Protein AF-A0A6I1JDR1-F1 (afdb_monomer_lite)

Radius of gyration: 34.84 Å; chains: 1; bounding box: 72×24×90 Å

pLDDT: mean 88.41, std 10.82, range [44.56, 96.94]

Structure (mmCIF, N/CA/C/O backbone):
data_AF-A0A6I1JDR1-F1
#
_entry.id   AF-A0A6I1JDR1-F1
#
loop_
_atom_site.group_PDB
_atom_site.id
_atom_site.type_symbol
_atom_site.label_atom_id
_atom_site.label_alt_id
_atom_site.label_comp_id
_atom_site.label_asym_id
_atom_site.label_entity_id
_atom_site.label_seq_id
_atom_site.pdbx_PDB_ins_code
_atom_site.Cartn_x
_atom_site.Cartn_y
_atom_site.Cartn_z
_atom_site.occupancy
_atom_site.B_iso_or_equiv
_atom_site.auth_seq_id
_atom_site.auth_comp_id
_atom_site.auth_asym_id
_atom_site.auth_atom_id
_atom_site.pdbx_PDB_model_num
ATOM 1 N N . MET A 1 1 ? 48.960 10.041 -58.710 1.00 44.56 1 MET A N 1
ATOM 2 C CA . MET A 1 1 ? 48.303 10.640 -57.522 1.00 44.56 1 MET A CA 1
ATOM 3 C C . MET A 1 1 ? 47.361 9.609 -56.889 1.00 44.56 1 MET A C 1
ATOM 5 O O . MET A 1 1 ? 46.222 9.520 -57.303 1.00 44.56 1 MET A O 1
ATOM 9 N N . GLY A 1 2 ? 47.813 8.767 -55.952 1.00 48.56 2 GLY A N 1
ATOM 10 C CA . GLY A 1 2 ? 46.948 7.703 -55.386 1.00 48.56 2 GLY A CA 1
ATOM 11 C C . 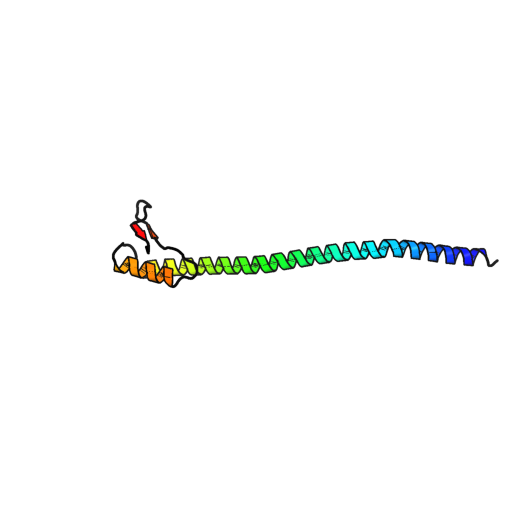GLY A 1 2 ? 47.256 7.309 -53.938 1.00 48.56 2 GLY A C 1
ATOM 12 O O . GLY A 1 2 ? 46.370 6.899 -53.196 1.00 48.56 2 GLY A O 1
ATOM 13 N N . VAL A 1 3 ? 48.492 7.529 -53.486 1.00 52.59 3 VAL A N 1
ATOM 14 C CA . VAL A 1 3 ? 48.965 7.054 -52.174 1.00 52.59 3 VAL A CA 1
ATOM 15 C C . VAL A 1 3 ? 48.427 7.897 -51.001 1.00 52.59 3 VAL A C 1
ATOM 17 O O . VAL A 1 3 ? 48.075 7.355 -49.954 1.00 52.59 3 VAL A O 1
ATOM 20 N N . LYS A 1 4 ? 48.258 9.218 -51.179 1.00 49.72 4 LYS A N 1
ATOM 21 C CA . LYS A 1 4 ? 47.747 10.119 -50.121 1.00 49.72 4 LYS A CA 1
ATOM 22 C C . LYS A 1 4 ? 46.260 9.895 -49.789 1.00 49.72 4 LYS A C 1
ATOM 24 O O . LYS A 1 4 ? 45.862 10.053 -48.638 1.00 49.72 4 LYS A O 1
ATOM 29 N N . ALA A 1 5 ? 45.444 9.486 -50.764 1.00 51.09 5 ALA A N 1
ATOM 30 C CA . ALA A 1 5 ? 44.008 9.261 -50.569 1.00 51.09 5 ALA A CA 1
ATOM 31 C C . ALA A 1 5 ? 43.705 7.954 -49.809 1.00 51.09 5 ALA A C 1
ATOM 33 O O . ALA A 1 5 ? 42.795 7.919 -48.983 1.00 51.09 5 ALA A O 1
ATOM 34 N N . VAL A 1 6 ? 44.496 6.897 -50.037 1.00 55.53 6 VAL A N 1
ATOM 35 C CA . VAL A 1 6 ? 44.362 5.603 -49.338 1.00 55.53 6 VAL A CA 1
ATOM 36 C C . VAL A 1 6 ? 44.781 5.712 -47.867 1.00 55.53 6 VAL A C 1
ATOM 38 O O . VAL A 1 6 ? 44.097 5.181 -46.994 1.00 55.53 6 VAL A O 1
ATOM 41 N N . SER A 1 7 ? 45.852 6.460 -47.578 1.00 60.34 7 SER A N 1
ATOM 42 C CA . SER A 1 7 ? 46.313 6.732 -46.207 1.00 60.34 7 SER A CA 1
ATOM 43 C C . SER A 1 7 ? 45.265 7.494 -45.381 1.00 60.34 7 SER A C 1
ATOM 45 O O . SER A 1 7 ? 44.948 7.098 -44.261 1.00 60.34 7 SER A O 1
ATOM 47 N N . ARG A 1 8 ? 44.627 8.517 -45.967 1.00 65.06 8 ARG A N 1
ATOM 48 C CA . ARG A 1 8 ? 43.587 9.314 -45.295 1.00 65.06 8 ARG A CA 1
ATOM 49 C C . ARG A 1 8 ? 42.328 8.500 -44.971 1.00 65.06 8 ARG A C 1
ATOM 51 O O . ARG A 1 8 ? 41.768 8.657 -43.892 1.00 65.06 8 ARG A O 1
ATOM 58 N N . LYS A 1 9 ? 41.917 7.594 -45.871 1.00 71.75 9 LYS A N 1
ATOM 59 C CA . LYS A 1 9 ? 40.799 6.663 -45.629 1.00 71.75 9 LYS A CA 1
ATOM 60 C C . LYS A 1 9 ? 41.120 5.663 -44.515 1.00 71.75 9 LYS A C 1
ATOM 62 O O . LYS A 1 9 ? 40.282 5.438 -43.653 1.00 71.75 9 LYS A O 1
ATOM 67 N N . ARG A 1 10 ? 42.338 5.111 -44.485 1.00 75.12 10 ARG A N 1
ATOM 68 C CA . ARG A 1 10 ? 42.782 4.210 -43.406 1.00 75.12 10 ARG A CA 1
ATOM 69 C C . ARG A 1 10 ? 42.879 4.925 -42.056 1.00 75.12 10 ARG A C 1
ATOM 71 O O . ARG A 1 10 ? 42.432 4.372 -41.061 1.00 75.12 10 ARG A O 1
ATOM 78 N N . GLY A 1 11 ? 43.393 6.156 -42.020 1.00 78.62 11 GLY A N 1
ATOM 79 C CA . GLY A 1 11 ? 43.436 6.971 -40.800 1.00 78.62 11 GLY A CA 1
ATOM 80 C C . GLY A 1 11 ? 42.045 7.297 -40.249 1.00 78.62 11 GLY A C 1
ATOM 81 O O . GLY A 1 11 ? 41.828 7.199 -39.045 1.00 78.62 11 GLY A O 1
ATOM 82 N N . LEU A 1 12 ? 41.081 7.601 -41.127 1.00 86.62 12 LEU A N 1
ATOM 83 C CA . LEU A 1 12 ? 39.683 7.801 -40.735 1.00 86.62 12 LEU A CA 1
ATOM 84 C C . LEU A 1 12 ? 39.086 6.531 -40.113 1.00 86.62 12 LEU A C 1
ATOM 86 O O . LEU A 1 12 ? 38.462 6.614 -39.063 1.00 86.62 12 LEU A O 1
ATOM 90 N N . VAL A 1 13 ? 39.334 5.362 -40.717 1.00 87.44 13 VAL A N 1
ATOM 91 C CA . VAL A 1 13 ? 38.863 4.069 -40.192 1.00 87.44 13 VAL A CA 1
ATOM 92 C C . VAL A 1 13 ? 39.418 3.803 -38.788 1.00 87.44 13 VAL A C 1
ATOM 94 O O . VAL A 1 13 ? 38.656 3.442 -37.893 1.00 87.44 13 VAL A O 1
ATOM 97 N N . TRP A 1 14 ? 40.710 4.044 -38.556 1.00 88.25 14 TRP A N 1
ATOM 98 C CA . TRP A 1 14 ? 41.317 3.871 -37.231 1.00 88.25 14 TRP A CA 1
ATOM 99 C C . TRP A 1 14 ? 40.764 4.840 -36.185 1.00 88.25 14 TRP A C 1
ATOM 101 O O . TRP A 1 14 ? 40.497 4.422 -35.061 1.00 88.25 14 TRP A O 1
ATOM 111 N N . LEU A 1 15 ? 40.527 6.102 -36.553 1.00 87.94 15 LEU A N 1
ATOM 112 C CA . LEU A 1 15 ? 39.885 7.069 -35.660 1.00 87.94 15 LEU A CA 1
ATOM 113 C C . LEU A 1 15 ? 38.458 6.647 -35.311 1.00 87.94 15 LEU A C 1
ATOM 115 O O . LEU A 1 15 ? 38.091 6.668 -34.141 1.00 87.94 15 LEU A O 1
ATOM 119 N N . THR A 1 16 ? 37.671 6.206 -36.295 1.00 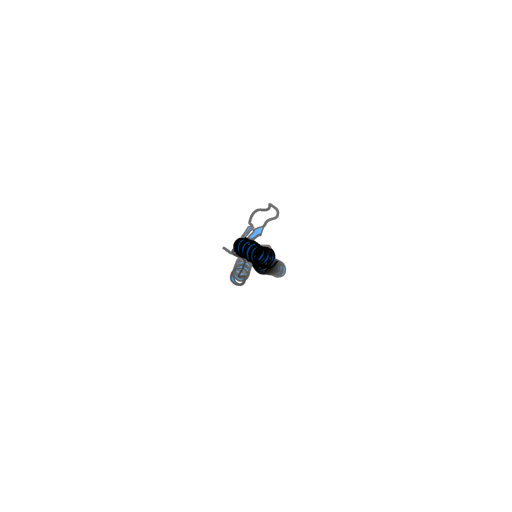89.31 16 THR A N 1
ATOM 120 C CA . THR A 1 16 ? 36.313 5.712 -36.033 1.00 89.31 16 THR A CA 1
ATOM 121 C C . THR A 1 16 ? 36.317 4.457 -35.166 1.00 89.31 16 THR A C 1
ATOM 123 O O . THR A 1 16 ? 35.496 4.349 -34.263 1.00 89.31 16 THR A O 1
ATOM 126 N N . ALA A 1 17 ? 37.265 3.540 -35.379 1.00 89.25 17 ALA A N 1
ATOM 127 C CA . ALA A 1 17 ? 37.398 2.335 -34.570 1.00 89.25 17 ALA A CA 1
ATOM 128 C C . ALA A 1 17 ? 37.773 2.672 -33.120 1.00 89.25 17 ALA A C 1
ATOM 130 O O . ALA A 1 17 ? 37.125 2.185 -32.200 1.00 89.25 17 ALA A O 1
ATOM 131 N N . ALA A 1 18 ? 38.753 3.555 -32.907 1.00 89.75 18 ALA A N 1
ATOM 132 C CA . ALA A 1 18 ? 39.134 4.010 -31.572 1.00 89.75 18 ALA A CA 1
ATOM 133 C C . ALA A 1 18 ? 37.969 4.708 -30.852 1.00 89.75 18 ALA A C 1
ATOM 135 O O . ALA A 1 18 ? 37.716 4.453 -29.677 1.00 89.75 18 ALA A O 1
ATOM 136 N N . LEU A 1 19 ? 37.216 5.541 -31.573 1.00 92.81 19 LEU A N 1
ATOM 137 C CA . LEU A 1 19 ? 36.067 6.253 -31.021 1.00 92.81 19 LEU A CA 1
ATOM 138 C C . LEU A 1 19 ? 34.930 5.288 -30.658 1.00 92.81 19 LEU A C 1
ATOM 140 O O . LEU A 1 19 ? 34.341 5.430 -29.594 1.00 92.81 19 LEU A O 1
ATOM 144 N N . LEU A 1 20 ? 34.674 4.262 -31.475 1.00 92.38 20 LEU A N 1
ATOM 145 C CA . LEU A 1 20 ? 33.703 3.207 -31.172 1.00 92.38 20 LEU A CA 1
ATOM 146 C C . LEU A 1 20 ? 34.116 2.358 -29.966 1.00 92.38 20 LEU A C 1
ATOM 148 O O . LEU A 1 20 ? 33.271 2.065 -29.125 1.00 92.38 20 LEU A O 1
ATOM 152 N N . VAL A 1 21 ? 35.400 2.005 -29.847 1.00 93.69 21 VAL A N 1
ATOM 153 C CA . VAL A 1 21 ? 35.927 1.228 -28.710 1.00 93.69 21 VAL A CA 1
ATOM 154 C C . VAL A 1 21 ? 35.717 1.957 -27.384 1.00 93.69 21 VAL A C 1
ATOM 156 O O . VAL A 1 21 ? 35.474 1.307 -26.374 1.00 93.69 21 VAL A O 1
ATOM 159 N N . VAL A 1 22 ? 35.759 3.291 -27.378 1.00 91.31 22 VAL A N 1
ATOM 160 C CA . VAL A 1 22 ? 35.501 4.090 -26.171 1.00 91.31 22 VAL A CA 1
ATOM 161 C C . VAL A 1 22 ? 34.008 4.382 -25.991 1.00 91.31 22 VAL A C 1
ATOM 163 O O . VAL A 1 22 ? 33.481 4.260 -24.887 1.00 91.31 22 VAL A O 1
ATOM 166 N N . ALA A 1 23 ? 33.303 4.744 -27.064 1.00 92.62 23 ALA A N 1
ATOM 167 C CA . ALA A 1 23 ? 31.907 5.164 -26.995 1.00 92.62 23 ALA A CA 1
ATOM 168 C C . ALA A 1 23 ? 30.947 4.011 -26.676 1.00 92.62 23 ALA A C 1
ATOM 170 O O . ALA A 1 23 ? 29.981 4.226 -25.950 1.00 92.62 23 ALA A O 1
ATOM 171 N N . LEU A 1 24 ? 31.199 2.795 -27.178 1.00 94.25 24 LEU A N 1
ATOM 172 C CA . LEU A 1 24 ? 30.314 1.646 -26.959 1.00 94.25 24 LEU A CA 1
ATOM 173 C C . LEU A 1 24 ? 30.229 1.235 -25.478 1.00 94.25 24 LEU A C 1
ATOM 175 O O . LEU A 1 24 ? 29.109 1.168 -24.967 1.00 94.25 24 LEU A O 1
ATOM 179 N N . PRO A 1 25 ? 31.346 1.021 -24.749 1.00 93.44 25 PRO A N 1
ATOM 180 C CA . PRO A 1 25 ? 31.295 0.728 -23.320 1.00 93.44 25 PRO A CA 1
ATOM 181 C C . PRO A 1 25 ? 30.598 1.831 -22.524 1.00 93.44 25 PRO A C 1
ATOM 183 O O . PRO A 1 25 ? 29.721 1.535 -21.719 1.00 93.44 25 PRO A O 1
ATOM 186 N N . LEU A 1 26 ? 30.916 3.100 -22.797 1.00 93.88 26 LEU A N 1
ATOM 187 C CA . LEU A 1 26 ? 30.299 4.247 -22.124 1.00 93.88 26 LEU A CA 1
ATOM 188 C C . LEU A 1 26 ? 28.788 4.321 -22.368 1.00 93.88 26 LEU A C 1
ATOM 190 O O . LEU A 1 26 ? 28.018 4.438 -21.417 1.00 93.88 26 LEU A O 1
ATOM 194 N N . ALA A 1 27 ? 28.352 4.203 -23.621 1.00 93.81 27 ALA A N 1
ATOM 195 C CA . ALA A 1 27 ? 26.935 4.202 -23.969 1.00 93.81 27 ALA A CA 1
ATOM 196 C C . ALA A 1 27 ? 26.200 3.017 -23.328 1.00 93.81 27 ALA A C 1
ATOM 198 O O . ALA A 1 27 ? 25.096 3.185 -22.813 1.00 93.81 27 ALA A O 1
ATOM 199 N N . SER A 1 28 ? 26.828 1.837 -23.307 1.00 93.25 28 SER A N 1
ATOM 200 C CA . SER A 1 28 ? 26.263 0.647 -22.669 1.00 93.25 28 SER A CA 1
ATOM 201 C C . SER A 1 28 ? 26.141 0.808 -21.155 1.00 93.25 28 SER A C 1
ATOM 203 O O . SER A 1 28 ? 25.103 0.470 -20.595 1.00 93.25 28 SER A O 1
ATOM 205 N N . TYR A 1 29 ? 27.148 1.394 -20.504 1.00 94.88 29 TYR A N 1
ATOM 206 C CA . TYR A 1 29 ? 27.154 1.638 -19.068 1.00 94.88 29 TYR A CA 1
ATOM 207 C C . TYR A 1 29 ? 26.072 2.647 -18.676 1.00 94.88 29 TYR A C 1
ATOM 209 O O . TYR A 1 29 ? 25.245 2.358 -17.817 1.00 94.88 29 TYR A O 1
ATOM 217 N N . LEU A 1 30 ? 26.014 3.796 -19.356 1.00 95.31 30 LEU A N 1
ATOM 218 C CA . LEU A 1 30 ? 25.004 4.825 -19.092 1.00 95.31 30 LEU A CA 1
ATOM 219 C C . LEU A 1 30 ? 23.586 4.324 -19.413 1.00 95.31 30 LEU A C 1
ATOM 221 O O . LEU A 1 30 ? 22.637 4.595 -18.673 1.00 95.31 30 LEU A O 1
ATOM 225 N N . GLY A 1 31 ? 23.430 3.554 -20.493 1.00 94.94 31 GLY A N 1
ATOM 226 C CA . GLY A 1 31 ? 22.171 2.892 -20.831 1.00 94.94 31 GLY A CA 1
ATOM 227 C C . GLY A 1 31 ? 21.737 1.894 -19.756 1.00 94.94 31 GLY A C 1
ATOM 228 O O . GLY A 1 31 ? 20.593 1.934 -19.305 1.00 94.94 31 GLY A O 1
ATOM 229 N N . ALA A 1 32 ? 22.654 1.045 -19.290 1.00 94.38 32 ALA A N 1
ATOM 230 C CA . ALA A 1 32 ? 22.387 0.087 -18.224 1.00 94.38 32 ALA A CA 1
ATOM 231 C C . ALA A 1 32 ? 22.048 0.786 -16.901 1.00 94.38 32 ALA A C 1
ATOM 233 O O . ALA A 1 32 ? 21.082 0.408 -16.247 1.00 94.38 32 ALA A O 1
ATOM 234 N N . GLU A 1 33 ? 22.782 1.834 -16.526 1.00 96.12 33 GLU A N 1
ATOM 235 C CA . GLU A 1 33 ? 22.542 2.593 -15.299 1.00 96.12 33 GLU A CA 1
ATOM 236 C C . GLU A 1 33 ? 21.166 3.270 -15.313 1.00 96.12 33 GLU A C 1
ATOM 238 O O . GLU A 1 33 ? 20.405 3.168 -14.350 1.00 96.12 33 GLU A O 1
ATOM 243 N N . THR A 1 34 ? 20.812 3.937 -16.412 1.00 94.56 34 THR A N 1
ATOM 244 C CA . THR A 1 34 ? 19.504 4.593 -16.550 1.00 94.56 34 THR A CA 1
ATOM 245 C C . THR A 1 34 ? 18.357 3.587 -16.559 1.00 94.56 34 THR A C 1
ATOM 247 O O . THR A 1 34 ? 17.339 3.819 -15.901 1.00 94.56 34 THR A O 1
ATOM 250 N N . TRP A 1 35 ? 18.521 2.456 -17.249 1.00 94.75 35 TRP A N 1
ATOM 251 C CA . TRP A 1 35 ? 17.546 1.368 -17.231 1.00 94.75 35 TRP A CA 1
ATOM 252 C C . TRP A 1 35 ? 17.389 0.777 -15.828 1.00 94.75 35 TRP A C 1
ATOM 254 O O . TRP A 1 35 ? 16.264 0.637 -15.348 1.00 94.75 35 TRP A O 1
ATOM 264 N N . LEU A 1 36 ? 18.500 0.512 -15.137 1.00 95.06 36 LEU A N 1
ATOM 265 C CA . LEU A 1 36 ? 18.500 -0.035 -13.785 1.00 95.06 36 LEU A CA 1
ATOM 266 C C . LEU A 1 36 ? 17.812 0.918 -12.808 1.00 95.06 36 LEU A C 1
ATOM 268 O O . LEU A 1 36 ? 16.943 0.484 -12.061 1.00 95.06 36 LEU A O 1
ATOM 272 N N . ARG A 1 37 ? 18.133 2.217 -12.847 1.00 94.62 37 ARG A N 1
ATOM 273 C CA . ARG A 1 37 ? 17.485 3.227 -11.996 1.00 94.62 37 ARG A CA 1
ATOM 274 C C . ARG A 1 37 ? 15.972 3.268 -12.215 1.00 94.62 37 ARG A C 1
ATOM 276 O O . ARG A 1 37 ? 15.229 3.236 -11.239 1.00 94.62 37 ARG A O 1
ATOM 283 N N . ARG A 1 38 ? 15.510 3.286 -13.471 1.00 94.31 38 ARG A N 1
ATOM 284 C CA . ARG A 1 38 ? 14.069 3.288 -13.795 1.00 94.31 38 ARG A CA 1
ATOM 285 C C . ARG A 1 38 ? 13.374 2.006 -13.351 1.00 94.31 38 ARG A C 1
ATOM 287 O O . ARG A 1 38 ? 12.281 2.061 -12.792 1.00 94.31 38 ARG A O 1
ATOM 294 N N . SER A 1 39 ? 14.008 0.862 -13.589 1.00 93.62 39 SER A N 1
ATOM 295 C CA . SER A 1 39 ? 13.500 -0.439 -13.158 1.00 93.62 39 SER A CA 1
ATOM 296 C C . SER A 1 39 ? 13.371 -0.493 -11.635 1.00 93.62 39 SER A C 1
ATOM 298 O O . SER A 1 39 ? 12.313 -0.835 -11.113 1.00 93.62 39 SER A O 1
ATOM 300 N N . LEU A 1 40 ? 14.404 -0.053 -10.912 1.00 94.69 40 LEU A N 1
ATOM 301 C CA . LEU A 1 40 ? 14.412 -0.037 -9.453 1.00 94.69 40 LEU A CA 1
ATOM 302 C C . LEU A 1 40 ? 13.344 0.903 -8.883 1.00 94.69 40 LEU A C 1
ATOM 304 O O . LEU A 1 40 ? 12.636 0.506 -7.964 1.00 94.69 40 LEU A O 1
ATOM 308 N N . GLN A 1 41 ? 13.182 2.101 -9.453 1.00 95.31 41 GLN A N 1
ATOM 309 C CA . GLN A 1 41 ? 12.106 3.027 -9.080 1.00 95.31 41 GLN A CA 1
ATOM 310 C C . GLN A 1 41 ? 10.733 2.382 -9.271 1.00 95.31 41 GLN A C 1
ATOM 312 O O . GLN A 1 41 ? 9.963 2.300 -8.324 1.00 95.31 41 GLN A O 1
ATOM 317 N N . THR A 1 42 ? 10.480 1.806 -10.448 1.00 94.94 42 THR A N 1
ATOM 318 C CA . THR A 1 42 ? 9.209 1.126 -10.744 1.00 94.94 42 THR A CA 1
ATOM 319 C C . THR A 1 42 ? 8.950 -0.025 -9.770 1.00 94.94 42 THR A C 1
ATOM 321 O O . THR A 1 42 ? 7.839 -0.198 -9.275 1.00 94.94 42 THR A O 1
ATOM 324 N N . HIS A 1 43 ? 9.978 -0.816 -9.456 1.00 94.62 43 HIS A N 1
ATOM 325 C CA . HIS A 1 43 ? 9.865 -1.899 -8.487 1.00 94.62 43 HIS A CA 1
ATOM 326 C C . HIS A 1 43 ? 9.573 -1.390 -7.074 1.00 94.62 43 HIS A C 1
ATOM 328 O O . HIS A 1 43 ? 8.743 -1.990 -6.391 1.00 94.62 43 HIS A O 1
ATOM 334 N N . VAL A 1 44 ? 10.221 -0.310 -6.632 1.00 95.62 44 VAL A N 1
ATOM 335 C CA . VAL A 1 44 ? 9.947 0.304 -5.327 1.00 95.62 44 VAL A CA 1
ATOM 336 C C . VAL A 1 44 ? 8.526 0.850 -5.284 1.00 95.62 44 VAL A C 1
ATOM 338 O O . VAL A 1 44 ? 7.812 0.536 -4.338 1.00 95.62 44 VAL A O 1
ATOM 341 N N . ASP A 1 45 ? 8.082 1.568 -6.312 1.00 95.94 45 ASP A N 1
ATOM 342 C CA . ASP A 1 45 ? 6.745 2.165 -6.370 1.00 95.94 45 ASP A CA 1
ATOM 343 C C . ASP A 1 45 ? 5.648 1.095 -6.327 1.00 95.94 45 ASP A C 1
ATOM 345 O O . ASP A 1 45 ? 4.710 1.186 -5.535 1.00 95.94 45 ASP A O 1
ATOM 349 N N . LEU A 1 46 ? 5.800 0.017 -7.104 1.00 95.62 46 LEU A N 1
ATOM 350 C CA . LEU A 1 46 ? 4.864 -1.109 -7.087 1.00 95.62 46 LEU A CA 1
ATOM 351 C C . LEU A 1 46 ? 4.828 -1.806 -5.722 1.00 95.62 46 LEU A C 1
ATOM 353 O O . LEU A 1 46 ? 3.761 -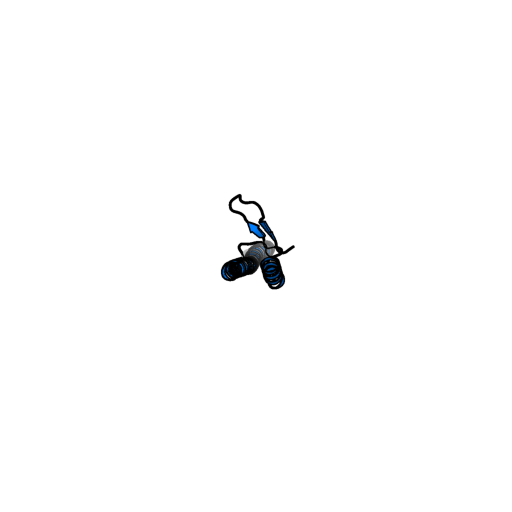2.184 -5.238 1.00 95.62 46 LEU A O 1
ATOM 357 N N . ARG A 1 47 ? 5.985 -1.986 -5.075 1.00 95.19 47 ARG A N 1
ATOM 358 C CA . ARG A 1 47 ? 6.047 -2.584 -3.734 1.00 95.19 47 ARG A CA 1
ATOM 359 C C . ARG A 1 47 ? 5.439 -1.664 -2.682 1.00 95.19 47 ARG A C 1
ATOM 361 O O . ARG A 1 47 ? 4.712 -2.153 -1.821 1.00 95.19 47 ARG A O 1
ATOM 368 N N . ALA A 1 48 ? 5.706 -0.364 -2.765 1.00 95.62 48 ALA A N 1
ATOM 369 C CA . ALA A 1 48 ? 5.143 0.640 -1.879 1.00 95.62 48 ALA A CA 1
ATOM 370 C C . ALA A 1 48 ? 3.617 0.672 -1.999 1.00 95.62 48 ALA A C 1
ATOM 372 O O . ALA A 1 48 ? 2.943 0.611 -0.977 1.00 95.62 48 ALA A O 1
ATOM 373 N N . ALA A 1 49 ? 3.073 0.653 -3.220 1.00 96.25 49 ALA A N 1
ATOM 374 C CA . ALA A 1 49 ? 1.631 0.603 -3.459 1.00 96.25 49 ALA A CA 1
ATOM 375 C C . ALA A 1 49 ? 0.974 -0.611 -2.781 1.00 96.25 49 ALA A C 1
ATOM 377 O O . ALA A 1 49 ? 0.008 -0.455 -2.042 1.00 96.25 49 ALA A O 1
ATOM 378 N N . VAL A 1 50 ? 1.554 -1.807 -2.938 1.00 96.94 50 VAL A N 1
ATOM 379 C CA . VAL A 1 50 ? 1.038 -3.031 -2.296 1.00 96.94 50 VAL A CA 1
ATOM 380 C C . VAL A 1 50 ? 1.112 -2.954 -0.768 1.00 96.94 50 VAL A C 1
ATOM 382 O O . VAL A 1 50 ? 0.225 -3.450 -0.075 1.00 96.94 50 VAL A O 1
ATOM 385 N N . ILE A 1 51 ? 2.175 -2.368 -0.211 1.00 96.19 51 ILE A N 1
ATOM 386 C CA . ILE A 1 51 ? 2.298 -2.196 1.243 1.00 96.19 51 ILE A CA 1
ATOM 387 C C . ILE A 1 51 ? 1.263 -1.190 1.751 1.00 96.19 51 ILE A C 1
ATOM 389 O O . ILE A 1 51 ? 0.605 -1.469 2.749 1.00 96.19 51 ILE A O 1
ATOM 393 N N . LEU A 1 52 ? 1.092 -0.060 1.063 1.00 96.75 52 LEU A N 1
ATOM 394 C CA . LEU A 1 52 ? 0.098 0.956 1.408 1.00 96.75 52 LEU A CA 1
ATOM 395 C C . LEU A 1 52 ? -1.314 0.372 1.384 1.00 96.75 52 LEU A C 1
ATOM 397 O O . LEU A 1 52 ? -2.033 0.506 2.367 1.00 96.75 52 LEU A O 1
ATOM 401 N N . GLU A 1 53 ? -1.664 -0.372 0.337 1.00 96.50 53 GLU A N 1
ATOM 402 C CA . GLU A 1 53 ? -2.957 -1.051 0.228 1.00 96.50 53 GLU A CA 1
ATOM 403 C C . GLU A 1 53 ? -3.178 -2.053 1.375 1.00 96.50 53 GLU A C 1
ATOM 405 O O . GLU A 1 53 ? -4.268 -2.155 1.938 1.00 96.50 53 GLU A O 1
ATOM 410 N N . ARG A 1 54 ? -2.140 -2.796 1.780 1.00 95.38 54 ARG A N 1
ATOM 411 C CA . ARG A 1 54 ? -2.228 -3.706 2.936 1.00 95.38 54 ARG A CA 1
ATOM 412 C C . ARG A 1 54 ? -2.439 -2.957 4.248 1.00 95.38 54 ARG A C 1
ATOM 414 O O . ARG A 1 54 ? -3.216 -3.425 5.076 1.00 95.38 54 ARG A O 1
ATOM 421 N N . MET A 1 55 ? -1.761 -1.828 4.437 1.00 95.56 55 MET A N 1
ATOM 422 C CA . MET A 1 55 ? -1.910 -0.996 5.634 1.00 95.56 55 MET A CA 1
ATOM 423 C C . MET A 1 55 ? -3.296 -0.359 5.699 1.00 95.56 55 MET A C 1
ATOM 425 O O . MET A 1 55 ? -3.936 -0.399 6.745 1.00 95.56 55 MET A O 1
ATOM 429 N N . GLU A 1 56 ? -3.795 0.159 4.580 1.00 96.31 56 GLU A N 1
ATOM 430 C CA . GLU A 1 56 ? -5.142 0.719 4.483 1.00 96.31 56 GLU A CA 1
ATOM 431 C C . GLU A 1 56 ? -6.202 -0.343 4.793 1.00 96.31 56 GLU A C 1
ATOM 433 O O . GLU A 1 56 ? -7.058 -0.139 5.652 1.00 96.31 56 GLU A O 1
ATOM 438 N N . ASN A 1 57 ? -6.074 -1.536 4.210 1.00 95.25 57 ASN A N 1
ATOM 439 C CA . ASN A 1 57 ? -6.944 -2.667 4.527 1.00 95.25 57 ASN A CA 1
ATOM 440 C C . ASN A 1 57 ? -6.876 -3.084 6.004 1.00 95.25 57 ASN A C 1
ATOM 442 O O . ASN A 1 57 ? -7.887 -3.502 6.568 1.00 95.25 57 ASN A O 1
ATOM 446 N N . ALA A 1 58 ? -5.704 -3.000 6.637 1.00 94.31 58 ALA A N 1
ATOM 447 C CA . ALA A 1 58 ? -5.562 -3.285 8.061 1.00 94.31 58 ALA A CA 1
ATOM 448 C C . ALA A 1 58 ? -6.282 -2.235 8.921 1.00 94.31 58 ALA A C 1
ATOM 450 O O . ALA A 1 58 ? -7.009 -2.606 9.842 1.00 94.31 58 ALA A O 1
ATOM 451 N N . ILE A 1 59 ? -6.149 -0.948 8.583 1.00 94.94 59 ILE A N 1
ATOM 452 C CA . ILE A 1 59 ? -6.848 0.154 9.261 1.00 94.94 59 ILE A CA 1
ATOM 453 C C . ILE A 1 59 ? -8.366 0.008 9.112 1.00 94.94 59 ILE A C 1
ATOM 455 O O . ILE A 1 59 ? -9.086 0.134 10.100 1.00 94.94 59 ILE A O 1
ATOM 459 N N . VAL A 1 60 ? -8.858 -0.301 7.908 1.00 95.50 60 VAL A N 1
ATOM 460 C CA . VAL A 1 60 ? -10.293 -0.506 7.650 1.00 95.50 60 VAL A CA 1
ATOM 461 C C . VAL A 1 60 ? -10.845 -1.681 8.457 1.00 95.50 60 VAL A C 1
ATOM 463 O O . VAL A 1 60 ? -11.917 -1.571 9.044 1.00 95.50 60 VAL A O 1
ATOM 466 N N . ARG A 1 61 ? -10.122 -2.802 8.548 1.00 92.19 61 ARG A N 1
ATOM 467 C CA . ARG A 1 61 ? -10.561 -3.936 9.381 1.00 92.19 61 ARG A CA 1
ATOM 468 C C . ARG A 1 61 ? -10.553 -3.597 10.864 1.00 92.19 61 ARG A C 1
ATOM 470 O O . ARG A 1 61 ? -11.496 -3.944 11.564 1.00 92.19 61 ARG A O 1
ATOM 477 N N . ALA A 1 62 ? -9.518 -2.904 11.337 1.00 92.81 62 ALA A N 1
ATOM 478 C CA . ALA A 1 62 ? -9.454 -2.456 12.721 1.00 92.81 62 ALA A CA 1
ATOM 479 C C . ALA A 1 62 ? -10.641 -1.538 13.055 1.00 92.81 62 ALA A C 1
ATOM 481 O O . ALA A 1 62 ? -11.325 -1.761 14.051 1.00 92.81 62 ALA A O 1
ATOM 482 N N . SER A 1 63 ? -10.941 -0.552 12.202 1.00 93.56 63 SER A N 1
ATOM 483 C CA . SER A 1 63 ? -12.073 0.355 12.419 1.00 93.56 63 SER A CA 1
ATOM 484 C C . SER A 1 63 ? -13.422 -0.364 12.366 1.00 93.56 63 SER A C 1
ATOM 486 O O . SER A 1 63 ? -14.299 -0.052 13.170 1.00 93.56 63 SER A O 1
ATOM 488 N N . GLN A 1 64 ? -13.578 -1.368 11.499 1.00 93.06 64 GLN A N 1
ATOM 489 C CA . GLN A 1 64 ? -14.762 -2.229 11.472 1.00 93.06 64 GLN A CA 1
ATOM 490 C C . GLN A 1 64 ? -14.929 -3.019 12.774 1.00 93.06 64 GLN A C 1
ATOM 492 O O . GLN A 1 64 ? -16.016 -2.990 13.342 1.00 93.06 64 GLN A O 1
ATOM 497 N N . SER A 1 65 ? -13.871 -3.643 13.303 1.00 90.00 65 SER A N 1
ATOM 498 C CA . SER A 1 65 ? -13.932 -4.346 14.594 1.00 90.00 65 SER A CA 1
ATOM 499 C C . SER A 1 65 ? -14.286 -3.405 15.754 1.00 90.00 65 SER A C 1
ATOM 501 O O . SER A 1 65 ? -15.063 -3.777 16.632 1.00 90.00 65 SER A O 1
ATOM 503 N N . LEU A 1 66 ? -13.768 -2.169 15.757 1.00 89.62 66 LEU A N 1
ATOM 504 C CA . LEU A 1 66 ? -14.147 -1.154 16.751 1.00 89.62 66 LEU A CA 1
ATOM 505 C C . LEU A 1 66 ? -15.615 -0.722 16.599 1.00 89.6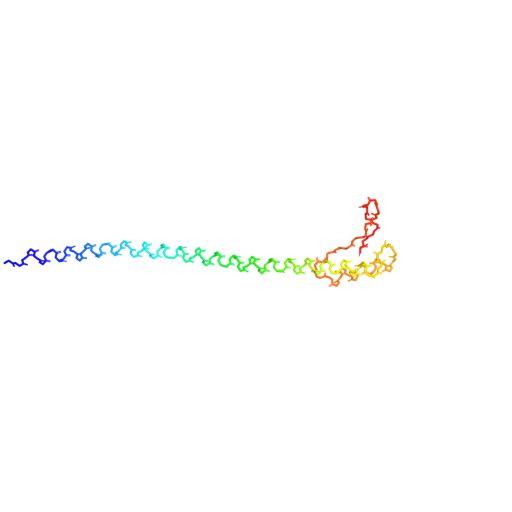2 66 LEU A C 1
ATOM 507 O O . LEU A 1 66 ? -16.324 -0.581 17.595 1.00 89.62 66 LEU A O 1
ATOM 511 N N . SER A 1 67 ? -16.086 -0.532 15.366 1.00 92.12 67 SER A N 1
ATOM 512 C CA . SER A 1 67 ? -17.491 -0.219 15.090 1.00 92.12 67 SER A CA 1
ATOM 513 C C . SER A 1 67 ? -18.413 -1.363 15.513 1.00 92.12 67 SER A C 1
ATOM 515 O O . SER A 1 67 ? -19.483 -1.113 16.066 1.00 92.12 67 SER A O 1
ATOM 517 N N . GLU A 1 68 ? -17.988 -2.611 15.324 1.00 90.38 68 GLU A N 1
ATOM 518 C CA . GLU A 1 68 ? -18.718 -3.788 15.776 1.00 90.38 68 GLU A CA 1
ATOM 519 C C . GLU A 1 68 ? -18.798 -3.840 17.308 1.00 90.38 68 GLU A C 1
ATOM 521 O O . GLU A 1 68 ? -19.892 -4.021 17.846 1.00 90.38 68 GLU A O 1
ATOM 526 N N . ALA A 1 69 ? -17.689 -3.582 18.013 1.00 88.12 69 ALA A N 1
ATOM 527 C CA . ALA A 1 69 ? -17.674 -3.460 19.474 1.00 88.12 69 ALA A CA 1
ATOM 528 C C . ALA A 1 69 ? -18.683 -2.409 19.966 1.00 88.12 69 ALA A C 1
ATOM 530 O O . ALA A 1 69 ? -19.474 -2.668 20.875 1.00 88.12 69 ALA A O 1
ATOM 531 N N . GLN A 1 70 ? -18.708 -1.243 19.313 1.00 88.12 70 GLN A N 1
ATOM 532 C CA . GLN A 1 70 ? -19.661 -0.179 19.619 1.00 88.12 70 GLN A CA 1
ATOM 533 C C . GLN A 1 70 ? -21.109 -0.606 19.338 1.00 88.12 70 GLN A C 1
ATOM 535 O O . GLN A 1 70 ? -21.991 -0.351 20.157 1.00 88.12 70 GLN A O 1
ATOM 540 N N . SER A 1 71 ? -21.365 -1.278 18.210 1.00 89.62 71 SER A N 1
ATOM 541 C CA . SER A 1 71 ? -22.705 -1.743 17.821 1.00 89.62 71 SER A CA 1
ATOM 542 C C . SER A 1 71 ? -23.271 -2.805 18.769 1.00 89.62 71 SER A C 1
ATOM 544 O O . SER A 1 71 ? -24.477 -2.839 19.003 1.00 89.62 71 SER A O 1
ATOM 546 N N . LYS A 1 72 ? -22.396 -3.622 19.371 1.00 86.44 72 LYS A N 1
ATOM 547 C CA . LYS A 1 72 ? -22.734 -4.601 20.414 1.00 86.44 72 LYS A CA 1
ATOM 548 C C . LYS A 1 72 ? -22.981 -3.953 21.781 1.00 86.44 72 LYS A C 1
ATOM 550 O O . LYS A 1 72 ? -23.338 -4.650 22.722 1.00 86.44 72 LYS A O 1
ATOM 555 N N . GLY A 1 73 ? -22.817 -2.633 21.900 1.00 83.81 73 GLY A N 1
ATOM 556 C CA . GLY A 1 73 ? -23.052 -1.906 23.145 1.00 83.81 73 GLY A CA 1
ATOM 557 C C . GLY A 1 73 ? -21.994 -2.165 24.215 1.00 83.81 73 GLY A C 1
ATOM 558 O O . GLY A 1 73 ? -22.275 -1.938 25.389 1.00 83.81 73 GLY A O 1
ATOM 559 N N . ILE A 1 74 ? -20.790 -2.601 23.825 1.00 83.25 74 ILE A N 1
ATOM 560 C CA . ILE A 1 74 ? -19.686 -2.872 24.750 1.00 83.25 74 ILE A CA 1
ATOM 561 C C . ILE A 1 74 ? -19.183 -1.538 25.319 1.00 83.25 74 ILE A C 1
ATOM 563 O O . ILE A 1 74 ? -18.328 -0.866 24.745 1.00 83.25 74 ILE A O 1
ATOM 567 N N . GLN A 1 75 ? -19.774 -1.124 26.434 1.00 79.06 75 GLN A N 1
ATOM 568 C CA . GLN A 1 75 ? -19.455 0.124 27.141 1.00 79.06 75 GLN A CA 1
ATOM 569 C C . GLN A 1 75 ? -19.043 -0.130 28.594 1.00 79.06 75 GLN A C 1
ATOM 571 O O . GLN A 1 75 ? -18.569 0.779 29.276 1.00 79.06 75 GLN A O 1
ATOM 576 N N . GLY A 1 76 ? -19.251 -1.357 29.073 1.00 77.69 76 GLY A N 1
ATOM 577 C CA . GLY A 1 76 ? -18.957 -1.784 30.428 1.00 77.69 76 GLY A CA 1
ATOM 578 C C . GLY A 1 76 ? -17.848 -2.825 30.483 1.00 77.69 76 GLY A C 1
ATOM 579 O O . GLY A 1 76 ? -17.136 -3.079 29.514 1.00 77.69 76 GLY A O 1
ATOM 580 N N . CYS A 1 77 ? -17.724 -3.420 31.666 1.00 86.19 77 CYS A N 1
ATOM 581 C CA . CYS A 1 77 ? -16.743 -4.457 31.977 1.00 86.19 77 CYS A CA 1
ATOM 582 C C . CYS A 1 77 ? -17.403 -5.681 32.607 1.00 86.19 77 CYS A C 1
ATOM 584 O O . CYS A 1 77 ? -16.831 -6.317 33.497 1.00 86.19 77 CYS A O 1
ATOM 586 N N . SER A 1 78 ? -18.631 -5.985 32.179 1.00 89.31 78 SER A N 1
ATOM 587 C CA . SER A 1 78 ? -19.277 -7.239 32.551 1.00 89.31 78 SER A CA 1
ATOM 588 C C . SER A 1 78 ? -18.496 -8.434 31.982 1.00 89.31 78 SER A C 1
ATOM 590 O O . SER A 1 78 ? -17.648 -8.284 31.099 1.00 89.31 78 SER A O 1
ATOM 592 N N . ALA A 1 79 ? -18.751 -9.637 32.503 1.00 88.88 79 ALA A N 1
ATOM 593 C CA . ALA A 1 79 ? -18.123 -10.848 31.973 1.00 88.88 79 ALA A CA 1
ATOM 594 C C . ALA A 1 79 ? -18.468 -11.057 30.485 1.00 88.88 79 ALA A C 1
ATOM 596 O O . ALA A 1 79 ? -17.583 -11.393 29.699 1.00 88.88 79 ALA A O 1
ATOM 597 N N . ASP A 1 80 ? -19.715 -10.768 30.101 1.00 90.19 80 ASP A N 1
ATOM 598 C CA . ASP A 1 80 ? -20.196 -10.887 28.723 1.00 90.19 80 ASP A CA 1
ATOM 599 C C . ASP A 1 80 ? -19.519 -9.867 27.793 1.00 90.19 80 ASP A C 1
ATOM 601 O O . ASP A 1 80 ? -19.101 -10.221 26.691 1.00 90.19 80 ASP A O 1
ATOM 605 N N . ASP A 1 81 ? -19.322 -8.624 28.255 1.00 90.94 81 ASP A N 1
ATOM 606 C CA . ASP A 1 81 ? -18.595 -7.587 27.506 1.00 90.94 81 ASP A CA 1
ATOM 607 C C . ASP A 1 81 ? -17.141 -7.996 27.240 1.00 90.9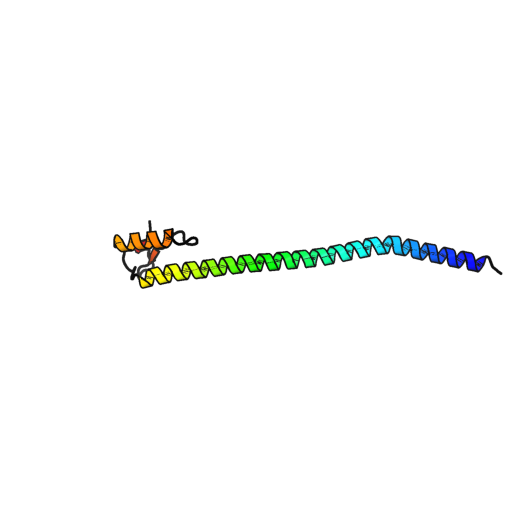4 81 ASP A C 1
ATOM 609 O O . ASP A 1 81 ? -16.633 -7.845 26.128 1.00 90.94 81 ASP A O 1
ATOM 613 N N . ARG A 1 82 ? -16.455 -8.538 28.257 1.00 90.88 82 ARG A N 1
ATOM 614 C CA . ARG A 1 82 ? -15.052 -8.967 28.129 1.00 90.88 82 ARG A CA 1
ATOM 615 C C . ARG A 1 82 ? -14.909 -10.158 27.191 1.00 90.88 82 ARG A C 1
ATOM 617 O O . ARG A 1 82 ? -13.966 -10.184 26.401 1.00 90.88 82 ARG A O 1
ATOM 624 N N . GLU A 1 83 ? -15.847 -11.101 27.228 1.00 91.25 83 GLU A N 1
ATOM 625 C CA . GLU A 1 83 ? -15.853 -12.225 26.290 1.00 91.25 83 GLU A CA 1
ATOM 626 C C . GLU A 1 83 ? -16.161 -11.761 24.860 1.00 91.25 83 GLU A C 1
ATOM 628 O O . GLU A 1 83 ? -15.484 -12.172 23.918 1.00 91.25 83 GLU A O 1
ATOM 633 N N . ALA A 1 84 ? -17.095 -10.823 24.677 1.00 90.75 84 ALA A N 1
ATOM 634 C CA . ALA A 1 84 ? -17.366 -10.229 23.370 1.00 90.75 84 ALA A CA 1
ATOM 635 C C . ALA A 1 84 ? -16.136 -9.496 22.799 1.00 90.75 84 ALA A C 1
ATOM 637 O O . ALA A 1 84 ? -15.825 -9.650 21.616 1.00 90.75 84 ALA A O 1
ATOM 638 N N . LEU A 1 85 ? -15.392 -8.754 23.628 1.00 91.38 85 LEU A N 1
ATOM 639 C CA . LEU A 1 85 ? -14.118 -8.140 23.234 1.00 91.38 85 LEU A CA 1
ATOM 640 C C . LEU A 1 85 ? -13.062 -9.185 22.868 1.00 91.38 85 LEU A C 1
ATOM 642 O O . LEU A 1 85 ? -12.332 -9.010 21.893 1.00 91.38 85 LEU A O 1
ATOM 646 N N . ARG A 1 86 ? -12.981 -10.280 23.626 1.00 91.38 86 ARG A N 1
ATOM 647 C CA . ARG A 1 86 ? -12.059 -11.387 23.356 1.00 91.38 86 ARG A CA 1
ATOM 648 C C . ARG A 1 86 ? -12.351 -12.046 22.014 1.00 91.38 86 ARG A C 1
ATOM 650 O O . ARG A 1 86 ? -11.409 -12.277 21.260 1.00 91.38 86 ARG A O 1
ATOM 657 N N . LEU A 1 87 ? -13.621 -12.285 21.693 1.00 92.31 87 LEU A N 1
ATOM 658 C CA . LEU A 1 87 ? -14.033 -12.812 20.391 1.00 92.31 87 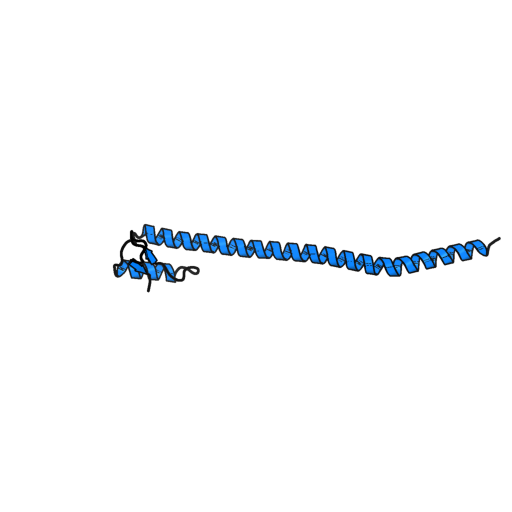LEU A CA 1
ATOM 659 C C . LEU A 1 87 ? -13.684 -11.845 19.255 1.00 92.31 87 LEU A C 1
ATOM 661 O O . LEU A 1 87 ? -13.073 -12.263 18.278 1.00 92.31 87 LEU A O 1
ATOM 665 N N . LEU A 1 88 ? -13.962 -10.547 19.417 1.00 91.44 88 LEU A N 1
ATOM 666 C CA . LEU A 1 88 ? -13.623 -9.529 18.413 1.00 91.44 88 LEU A CA 1
ATOM 667 C C . LEU A 1 88 ? -12.116 -9.444 18.138 1.00 91.44 88 LEU A C 1
ATOM 669 O O . LEU A 1 88 ? -11.699 -9.318 16.987 1.00 91.44 88 LEU A O 1
ATOM 673 N N . VAL A 1 89 ? -11.288 -9.519 19.183 1.00 92.69 89 VAL A N 1
ATOM 674 C CA . VAL A 1 89 ? -9.827 -9.549 19.028 1.00 92.69 89 VAL A CA 1
ATOM 675 C C . VAL A 1 89 ? -9.373 -10.859 18.388 1.00 92.69 89 VAL A C 1
ATOM 677 O O . VAL A 1 89 ? -8.514 -10.835 17.515 1.00 92.69 89 VAL A O 1
ATOM 680 N N . PHE A 1 90 ? -9.954 -11.993 18.780 1.00 92.06 90 PHE A N 1
ATOM 681 C CA . PHE A 1 90 ? -9.596 -13.305 18.240 1.00 92.06 90 PHE A CA 1
ATOM 682 C C . PHE A 1 90 ? -9.938 -13.453 16.750 1.00 92.06 90 PHE A C 1
ATOM 684 O O . PHE A 1 90 ? -9.166 -14.038 15.992 1.00 92.06 90 PHE A O 1
ATOM 691 N N . GLU A 1 91 ? -11.074 -12.907 16.319 1.00 90.00 91 GLU A N 1
ATOM 692 C CA . GLU A 1 91 ? -11.512 -12.922 14.920 1.00 90.00 91 GLU A CA 1
ATOM 693 C C . GLU A 1 91 ? -10.766 -11.896 14.054 1.00 90.00 91 GLU A C 1
ATOM 695 O O . GLU A 1 91 ? -10.747 -12.007 12.824 1.00 90.00 91 GLU A O 1
ATOM 700 N N . SER A 1 92 ? -10.117 -10.907 14.673 1.00 89.44 92 SER A N 1
ATOM 701 C CA . SER A 1 92 ? -9.383 -9.873 13.959 1.00 89.44 92 SER A CA 1
ATOM 702 C C . SER A 1 92 ? -7.934 -10.293 13.689 1.00 89.44 92 SER A C 1
ATOM 704 O O . SER A 1 92 ? -7.134 -10.420 14.612 1.00 89.44 92 SER A O 1
ATOM 706 N N . PRO A 1 93 ? -7.506 -10.405 12.419 1.00 86.31 93 PRO A N 1
ATOM 707 C CA . PRO A 1 93 ? -6.117 -10.735 12.096 1.00 86.31 93 PRO A CA 1
ATOM 708 C C . PRO A 1 93 ? -5.142 -9.567 12.328 1.00 86.31 93 PRO A C 1
ATOM 710 O O . PRO A 1 93 ? -3.942 -9.722 12.110 1.00 86.31 93 PRO A O 1
ATOM 713 N N . VAL A 1 94 ? -5.646 -8.381 12.689 1.00 91.50 94 VAL A N 1
ATOM 714 C CA . VAL A 1 94 ? -4.870 -7.130 12.785 1.00 91.50 94 VAL A CA 1
ATOM 715 C C . VAL A 1 94 ? -4.865 -6.520 14.183 1.00 91.50 94 VAL A C 1
ATOM 717 O O . VAL A 1 94 ? -4.016 -5.676 14.465 1.00 91.50 94 VAL A O 1
ATOM 720 N N . LEU A 1 95 ? -5.775 -6.936 15.066 1.00 91.00 95 LEU A N 1
ATOM 721 C CA . LEU A 1 95 ? -5.858 -6.424 16.429 1.00 91.00 95 LEU A CA 1
ATOM 722 C C . LEU A 1 95 ? -5.226 -7.405 17.411 1.00 91.00 95 LEU A C 1
ATOM 724 O O . LEU A 1 95 ? -5.490 -8.600 17.385 1.00 91.00 95 LEU A O 1
ATOM 728 N N . LYS A 1 96 ? -4.398 -6.873 18.310 1.00 92.38 96 LYS A N 1
ATOM 729 C CA . LYS A 1 96 ? -3.835 -7.633 19.434 1.00 92.38 96 LYS A CA 1
ATOM 730 C C . LYS A 1 96 ? -4.709 -7.535 20.684 1.00 92.38 96 LYS A C 1
ATOM 732 O O . LYS A 1 96 ? -4.762 -8.473 21.472 1.00 92.38 96 LYS A O 1
ATOM 737 N N . GLU A 1 97 ? -5.319 -6.373 20.888 1.00 91.12 97 GLU A N 1
ATOM 738 C CA . GLU A 1 97 ? -6.050 -6.025 22.101 1.00 91.12 97 GLU A CA 1
ATOM 739 C C . GLU A 1 97 ? -7.089 -4.942 21.776 1.00 91.12 97 GLU A C 1
ATOM 741 O O . GLU A 1 97 ? -6.832 -4.080 20.931 1.00 91.12 97 GLU A O 1
ATOM 746 N N . ILE A 1 98 ? -8.239 -4.976 22.451 1.00 91.06 98 ILE A N 1
ATOM 747 C CA . ILE A 1 98 ? -9.226 -3.889 22.473 1.00 91.06 98 ILE A CA 1
ATOM 748 C C . ILE A 1 98 ? -9.493 -3.545 23.938 1.00 91.06 98 ILE A C 1
ATOM 750 O O . ILE A 1 98 ? -9.740 -4.431 24.758 1.00 91.06 98 ILE A O 1
ATOM 754 N N . ALA A 1 99 ? -9.466 -2.250 24.249 1.00 91.44 99 ALA A N 1
ATOM 755 C CA . ALA A 1 99 ? -9.744 -1.720 25.575 1.00 91.44 99 ALA A CA 1
ATOM 756 C C . ALA A 1 99 ? -10.867 -0.678 25.526 1.00 91.44 99 ALA A C 1
ATOM 758 O O . ALA A 1 99 ? -10.931 0.143 24.610 1.00 91.44 99 ALA A O 1
ATOM 759 N N . VAL A 1 100 ? -11.728 -0.702 26.540 1.00 90.44 100 VAL A N 1
ATOM 760 C CA . VAL A 1 100 ? -12.755 0.312 26.782 1.00 90.44 100 VAL A CA 1
ATOM 761 C C . VAL A 1 100 ? -12.163 1.369 27.704 1.00 90.44 100 VAL A C 1
ATOM 763 O O . VAL A 1 100 ? -11.637 1.053 28.775 1.00 90.44 100 VAL A O 1
ATOM 766 N N . LEU A 1 101 ? -12.241 2.629 27.284 1.00 90.88 101 LEU A N 1
ATOM 767 C CA . LEU A 1 101 ? -11.768 3.766 28.065 1.00 90.88 101 LEU A CA 1
ATOM 768 C C . LEU A 1 101 ? -12.930 4.427 28.804 1.00 90.88 101 LEU A C 1
ATOM 770 O O . LEU A 1 101 ? -14.015 4.605 28.251 1.00 90.88 101 LEU A O 1
ATOM 774 N N . GLY A 1 102 ? -12.681 4.806 30.052 1.00 88.75 102 GLY A N 1
ATOM 775 C CA . GLY A 1 102 ? -13.600 5.588 30.861 1.00 88.75 102 GLY A CA 1
ATOM 776 C C . GLY A 1 102 ? -13.568 7.072 30.501 1.00 88.75 102 GLY A C 1
ATOM 777 O O . GLY A 1 102 ? -12.689 7.528 29.765 1.00 88.75 102 GLY A O 1
ATOM 778 N N . PRO A 1 103 ? -14.502 7.865 31.048 1.00 88.50 103 PRO A N 1
ATOM 779 C CA . PRO A 1 103 ? -14.556 9.310 30.815 1.00 88.50 103 PRO A CA 1
ATOM 780 C C . PRO A 1 103 ? -13.326 10.057 31.361 1.00 88.50 103 PRO A C 1
ATOM 782 O O . PRO A 1 103 ? -13.064 11.187 30.963 1.00 88.50 103 PRO A O 1
ATOM 785 N N . ASP A 1 104 ? -12.558 9.429 32.253 1.00 92.50 104 ASP A N 1
ATOM 786 C CA . ASP A 1 104 ? -11.282 9.917 32.779 1.00 92.50 104 ASP A CA 1
ATOM 787 C C . ASP A 1 104 ? -10.072 9.527 31.906 1.00 92.50 104 ASP A C 1
ATOM 789 O O . ASP A 1 104 ? -8.930 9.823 32.261 1.00 92.50 104 ASP A O 1
ATOM 793 N N . GLY A 1 105 ? -10.307 8.854 30.774 1.00 89.88 105 GLY A N 1
ATOM 794 C CA . GLY A 1 105 ? -9.276 8.373 29.856 1.00 89.88 105 GLY A CA 1
ATOM 795 C C . GLY A 1 105 ? -8.520 7.140 30.352 1.00 89.88 105 GLY A C 1
ATOM 796 O O . GLY A 1 105 ? -7.578 6.703 29.689 1.00 89.88 105 GLY A O 1
ATOM 797 N N . LYS A 1 106 ? -8.900 6.563 31.499 1.00 91.81 106 LYS A N 1
ATOM 798 C CA . LYS A 1 106 ? -8.291 5.328 32.001 1.00 91.81 106 LYS A CA 1
ATOM 799 C C . LYS A 1 106 ? -8.943 4.109 31.368 1.00 91.81 106 LYS A C 1
ATOM 801 O O . LYS A 1 106 ? -10.101 4.141 30.963 1.00 91.81 106 LYS A O 1
ATOM 806 N N . ILE A 1 107 ? -8.194 3.013 31.309 1.00 90.94 107 ILE A N 1
ATOM 807 C CA . ILE A 1 107 ? -8.721 1.720 30.870 1.00 90.94 107 ILE A CA 1
ATOM 808 C C . ILE A 1 107 ? -9.705 1.220 31.931 1.00 90.94 107 ILE A C 1
ATOM 810 O O . ILE A 1 107 ? -9.316 1.019 33.081 1.00 90.94 107 ILE A O 1
ATOM 814 N N . LEU A 1 108 ? -10.964 1.019 31.542 1.00 89.19 108 LEU A N 1
ATOM 815 C CA . LEU A 1 108 ? -11.969 0.364 32.381 1.00 89.19 108 LEU A CA 1
ATOM 816 C C . LEU A 1 108 ? -11.789 -1.155 32.325 1.00 89.19 108 LEU A C 1
ATOM 818 O O . LEU A 1 108 ? -11.763 -1.824 33.356 1.00 89.19 108 LEU A O 1
ATOM 822 N N . CYS A 1 109 ? -11.624 -1.690 31.116 1.00 89.25 109 CYS A N 1
ATOM 823 C CA . CYS A 1 109 ? -11.328 -3.095 30.863 1.00 89.25 109 CYS A CA 1
ATOM 824 C C . CYS A 1 109 ? -10.755 -3.293 29.466 1.00 89.25 109 CYS A C 1
ATOM 826 O O . CYS A 1 109 ? -10.858 -2.433 28.593 1.00 89.25 109 CYS A O 1
ATOM 828 N N . ASN A 1 110 ? -10.172 -4.466 29.269 1.00 89.25 110 ASN A N 1
ATOM 829 C CA . ASN A 1 110 ? -9.705 -4.976 27.995 1.00 89.25 110 ASN A CA 1
ATOM 830 C C . ASN A 1 110 ? -10.169 -6.430 27.809 1.00 89.25 110 ASN A C 1
ATOM 832 O O . ASN A 1 110 ? -10.855 -7.006 28.660 1.00 89.25 110 ASN A O 1
ATOM 836 N N . ASN A 1 111 ? -9.782 -7.019 26.682 1.00 82.75 111 ASN A N 1
ATOM 837 C CA . ASN A 1 111 ? -10.054 -8.414 26.338 1.00 82.75 111 ASN A CA 1
ATOM 838 C C . ASN A 1 111 ? -9.151 -9.451 27.046 1.00 82.75 111 ASN A C 1
ATOM 840 O O . ASN A 1 111 ? -9.156 -10.617 26.638 1.00 82.75 111 ASN A O 1
ATOM 844 N N . ILE A 1 112 ? -8.341 -9.039 28.030 1.00 80.75 112 ILE A N 1
ATOM 845 C CA . ILE A 1 112 ? -7.415 -9.899 28.793 1.00 80.75 112 ILE A CA 1
ATOM 846 C C . ILE A 1 112 ? -7.948 -10.089 30.210 1.00 80.75 112 ILE A C 1
ATOM 848 O O . ILE A 1 112 ? -8.530 -9.129 30.760 1.00 80.75 112 ILE A O 1
#

Sequence (112 aa):
MGVKAVSRKRGLVWLTAALLVVALPLASYLGAETWLRRSLQTHVDLRAAVILERMENAIVRASQSLSEAQSKGIQGCSADDREALRLLVFESPVLKEIAVLGPDGKILCNNI

Foldseek 3Di:
DPPVVVVVVVVVVVVVVVCCVVVVVVVVVVVVVVVVVVVVVVVVVVVVVVVVVVVVVLVVLVVVLVVVLVVVVLQADDPVSLVSQLVSQVPRPNHPKDFHADPVRDTRDIND

Secondary structure (DSSP, 8-state):
--HHHHHHHHHHHHHHHHHHHHHHHHHHHHHHHHHHHHHHHHHHHHHHHHHHHHHHHHHHHHHHHHHHHHHTT--S--HHHHHHHHHHHHH-SS-S--EEEPTTSSEEEE--